Protein AF-A0A7S2YSE2-F1 (afdb_monomer_lite)

Structure (mmCIF, N/CA/C/O backbone):
data_AF-A0A7S2YSE2-F1
#
_entry.id   AF-A0A7S2YSE2-F1
#
loop_
_atom_site.group_PDB
_atom_site.id
_atom_site.type_symbol
_atom_site.label_atom_id
_atom_site.label_alt_id
_atom_site.label_comp_id
_atom_site.label_asym_id
_atom_site.label_entity_id
_atom_site.label_seq_id
_atom_site.pdbx_PDB_ins_code
_atom_site.Cartn_x
_atom_site.Cartn_y
_atom_site.Cartn_z
_atom_site.occupancy
_atom_site.B_iso_or_equiv
_atom_site.auth_seq_id
_atom_site.auth_comp_id
_atom_site.auth_asym_id
_atom_site.auth_atom_id
_atom_site.pdbx_PDB_model_num
ATOM 1 N N . MET A 1 1 ? -4.827 -15.822 -4.790 1.00 35.16 1 MET A N 1
ATOM 2 C CA . MET A 1 1 ? -4.249 -17.022 -4.150 1.00 35.16 1 MET A CA 1
ATOM 3 C C . MET A 1 1 ? -4.288 -16.827 -2.633 1.00 35.16 1 MET A C 1
ATOM 5 O O . MET A 1 1 ? -3.474 -16.098 -2.099 1.00 35.16 1 MET A O 1
ATOM 9 N N . SER A 1 2 ? -5.322 -17.384 -1.990 1.00 42.00 2 SER A N 1
ATOM 10 C CA . SER A 1 2 ? -5.431 -17.759 -0.565 1.00 42.00 2 SER A CA 1
ATOM 11 C C . SER A 1 2 ? -4.848 -16.841 0.537 1.00 42.00 2 SER A C 1
ATOM 13 O O . SER A 1 2 ? -4.017 -17.297 1.321 1.00 42.00 2 SER A O 1
ATOM 15 N N . LEU A 1 3 ? -5.311 -15.590 0.666 1.00 48.34 3 LEU A N 1
ATOM 16 C CA . LEU A 1 3 ? -5.102 -14.811 1.907 1.00 48.34 3 LEU A CA 1
ATOM 17 C C . LEU A 1 3 ? -6.061 -15.254 3.029 1.00 48.34 3 LEU A C 1
ATOM 19 O O . LEU A 1 3 ? -5.632 -15.402 4.165 1.00 48.34 3 LEU A O 1
ATOM 23 N N . GLY A 1 4 ? -7.307 -15.608 2.684 1.00 54.59 4 GLY A N 1
ATOM 24 C CA . GLY A 1 4 ? -8.326 -16.003 3.669 1.00 54.59 4 GLY A CA 1
ATOM 25 C C . GLY A 1 4 ? -7.938 -17.196 4.550 1.00 54.59 4 GLY A C 1
ATOM 26 O O . GLY A 1 4 ? -8.169 -17.149 5.748 1.00 54.59 4 GLY A O 1
ATOM 27 N N . ASN A 1 5 ? -7.264 -18.212 3.993 1.00 57.28 5 ASN A N 1
ATOM 28 C CA . ASN A 1 5 ? -6.861 -19.400 4.762 1.00 57.28 5 ASN A CA 1
ATOM 29 C C . ASN A 1 5 ? -5.745 -19.093 5.783 1.00 57.28 5 ASN A C 1
ATOM 31 O O . ASN A 1 5 ? -5.694 -19.690 6.847 1.00 57.28 5 ASN A O 1
ATOM 35 N N . LYS A 1 6 ? -4.856 -18.133 5.476 1.00 62.91 6 LYS A N 1
ATOM 36 C CA . LYS A 1 6 ? -3.770 -17.738 6.390 1.00 62.91 6 LYS A CA 1
ATOM 37 C C . LYS A 1 6 ? -4.287 -16.891 7.548 1.00 62.91 6 LYS A C 1
ATOM 39 O O . LYS A 1 6 ? -3.827 -17.062 8.671 1.00 62.91 6 LYS A O 1
ATOM 44 N N . ASP A 1 7 ? -5.230 -15.995 7.277 1.00 62.38 7 ASP A N 1
ATOM 45 C CA . ASP A 1 7 ? -5.825 -15.142 8.308 1.00 62.38 7 ASP A CA 1
ATOM 46 C C . ASP A 1 7 ? -6.623 -15.984 9.316 1.00 62.38 7 ASP A C 1
ATOM 48 O O . ASP A 1 7 ? -6.546 -15.761 10.523 1.00 62.38 7 ASP A O 1
ATOM 52 N N . GLU A 1 8 ? -7.331 -17.002 8.827 1.00 63.03 8 GLU A N 1
ATOM 53 C CA . GLU A 1 8 ? -8.108 -17.942 9.637 1.00 63.03 8 GLU A CA 1
ATOM 54 C C . GLU A 1 8 ? -7.209 -18.807 10.541 1.00 63.03 8 GLU A C 1
ATOM 56 O O . GLU A 1 8 ? -7.483 -18.929 11.740 1.00 63.03 8 GLU A O 1
ATOM 61 N N . ASP A 1 9 ? -6.078 -19.292 10.011 1.00 62.19 9 ASP A N 1
ATOM 62 C CA . ASP A 1 9 ? -5.046 -20.019 10.764 1.00 62.19 9 ASP A CA 1
ATOM 63 C C . ASP A 1 9 ? -4.374 -19.143 11.838 1.00 62.19 9 ASP A C 1
ATOM 65 O O . ASP A 1 9 ? -4.127 -19.597 12.960 1.00 62.19 9 ASP A O 1
ATOM 69 N N . ILE A 1 10 ? -4.100 -17.867 11.535 1.00 64.12 10 ILE A N 1
ATOM 70 C CA . ILE A 1 10 ? -3.525 -16.912 12.497 1.00 64.12 10 ILE A CA 1
ATOM 71 C C . ILE A 1 10 ? -4.519 -16.622 13.624 1.00 64.12 10 ILE A C 1
ATOM 73 O O . ILE A 1 10 ? -4.130 -16.634 14.791 1.00 64.12 10 ILE A O 1
ATOM 77 N N . ILE A 1 11 ? -5.798 -16.399 13.307 1.00 62.47 11 ILE A N 1
ATOM 78 C CA . ILE A 1 11 ? -6.844 -16.145 14.308 1.00 62.47 11 ILE A CA 1
ATOM 79 C C . ILE A 1 11 ? -7.016 -17.366 15.221 1.00 62.47 11 ILE A C 1
ATOM 81 O O . ILE A 1 11 ? -7.072 -17.216 16.444 1.00 62.47 11 ILE A O 1
ATOM 85 N N . HIS A 1 12 ? -7.031 -18.578 14.661 1.00 60.25 12 HIS A N 1
ATOM 86 C CA . HIS A 1 12 ? -7.095 -19.804 15.456 1.00 60.25 12 HIS A CA 1
ATOM 87 C C . HIS A 1 12 ? -5.857 -20.015 16.334 1.00 60.25 12 HIS A C 1
ATOM 89 O O . HIS A 1 12 ? -5.999 -20.429 17.483 1.00 60.25 12 HIS A O 1
ATOM 95 N N . THR A 1 13 ? -4.663 -19.698 15.833 1.00 63.75 13 THR A N 1
ATOM 96 C CA . THR A 1 13 ? -3.414 -19.889 16.586 1.00 63.75 13 THR A CA 1
ATOM 97 C C . THR A 1 13 ? -3.249 -18.846 17.694 1.00 63.75 13 THR A C 1
ATOM 99 O O . THR A 1 13 ? -2.888 -19.196 18.812 1.00 63.75 13 THR A O 1
ATOM 102 N N . MET A 1 14 ? -3.536 -17.573 17.408 1.00 64.19 14 MET A N 1
ATOM 103 C CA . MET A 1 14 ? -3.302 -16.455 18.332 1.00 64.19 14 MET A CA 1
ATOM 104 C C . MET A 1 14 ? -4.437 -16.265 19.347 1.00 64.19 14 MET A C 1
ATOM 106 O O . MET A 1 14 ? -4.176 -15.973 20.510 1.00 64.19 14 MET A O 1
ATOM 110 N N . ILE A 1 15 ? -5.698 -16.410 18.919 1.00 59.97 15 ILE A N 1
ATOM 111 C CA . ILE A 1 15 ? -6.883 -16.128 19.752 1.00 59.97 15 ILE A CA 1
ATOM 112 C C . ILE A 1 15 ? -7.538 -17.428 20.223 1.00 59.97 15 ILE A C 1
ATOM 114 O O . ILE A 1 15 ? -7.977 -17.516 21.368 1.00 59.97 15 ILE A O 1
ATOM 118 N N . GLY A 1 16 ? -7.546 -18.468 19.382 1.00 57.78 16 GLY A N 1
ATOM 119 C CA . GLY A 1 16 ? -8.147 -19.764 19.717 1.00 57.78 16 GLY A CA 1
ATOM 120 C C . GLY A 1 16 ? -7.492 -20.484 20.902 1.00 57.78 16 GLY A C 1
ATOM 121 O O . GLY A 1 16 ? -8.147 -21.315 21.524 1.00 57.78 16 GLY A O 1
ATOM 122 N N . GLN A 1 17 ? -6.247 -20.143 21.262 1.00 56.06 17 GLN A N 1
ATOM 123 C CA . GLN A 1 17 ? -5.593 -20.662 22.471 1.00 56.06 17 GLN A CA 1
ATOM 124 C C . GLN A 1 17 ? -6.103 -20.032 23.778 1.00 56.06 17 GLN A C 1
ATOM 126 O O . GLN A 1 17 ? -5.990 -20.672 24.820 1.00 56.06 17 GLN A O 1
ATOM 131 N N . TYR A 1 18 ? -6.659 -18.815 23.737 1.00 56.41 18 TYR A N 1
ATOM 132 C CA . TYR A 1 18 ? -7.075 -18.074 24.934 1.00 56.41 18 TYR A CA 1
ATOM 133 C C . TYR A 1 18 ? -8.600 -17.936 25.046 1.00 56.41 18 TYR A C 1
ATOM 135 O O . TYR A 1 18 ? -9.141 -18.218 26.109 1.00 56.41 18 TYR A O 1
ATOM 143 N N . GLN A 1 19 ? -9.305 -17.583 23.960 1.00 65.88 19 GLN A N 1
ATOM 144 C CA . GLN A 1 19 ? -10.758 -17.364 23.970 1.00 65.88 19 GLN A CA 1
ATOM 145 C C . GLN A 1 19 ? -11.414 -17.850 22.649 1.00 65.88 19 GLN A C 1
ATOM 147 O O . GLN A 1 19 ? -11.494 -17.107 21.664 1.00 65.88 19 GLN A O 1
ATOM 152 N N . PRO A 1 20 ? -11.892 -19.110 22.573 1.00 66.25 20 PRO A N 1
ATOM 153 C CA . PR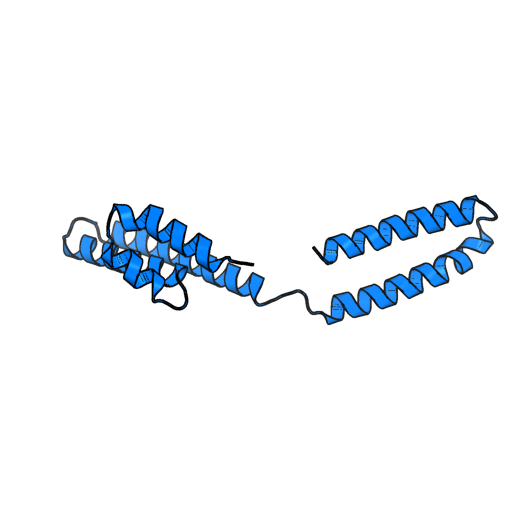O A 1 20 ? -12.366 -19.717 21.320 1.00 66.25 20 PRO A CA 1
ATOM 154 C C . PRO A 1 20 ? -13.671 -19.102 20.781 1.00 66.25 20 PRO A C 1
ATOM 156 O O . PRO A 1 20 ? -13.919 -19.098 19.575 1.00 66.25 20 PRO A O 1
ATOM 159 N N . GLU A 1 21 ? -14.499 -18.538 21.657 1.00 71.56 21 GLU A N 1
ATOM 160 C CA . GLU A 1 21 ? -15.748 -17.849 21.306 1.00 71.56 21 GLU A CA 1
ATOM 161 C C . GLU A 1 21 ? -15.525 -16.537 20.533 1.00 71.56 21 GLU A C 1
ATOM 163 O O . GLU A 1 21 ? -16.294 -16.198 19.626 1.00 71.56 21 GLU A O 1
ATOM 168 N N . ASP A 1 22 ? -14.420 -15.845 20.808 1.00 73.06 22 ASP A N 1
ATOM 169 C CA . ASP A 1 22 ? -14.063 -14.602 20.128 1.00 73.06 22 ASP A CA 1
ATOM 170 C C . ASP A 1 22 ? -13.454 -14.865 18.750 1.00 73.06 22 ASP A C 1
ATOM 172 O O . ASP A 1 22 ? -13.764 -14.147 17.796 1.00 73.06 22 ASP A O 1
ATOM 176 N N . ALA A 1 23 ? -12.683 -15.948 18.605 1.00 72.81 23 ALA A N 1
ATOM 177 C CA . ALA A 1 23 ? -12.149 -16.393 17.319 1.00 72.81 23 ALA A CA 1
ATOM 178 C C . ALA A 1 23 ? -13.275 -16.688 16.309 1.00 72.81 23 ALA A C 1
ATOM 180 O O . ALA A 1 23 ? -13.263 -16.172 15.188 1.00 72.81 23 ALA A O 1
ATOM 181 N N . HIS A 1 24 ? -14.305 -17.431 16.728 1.00 75.69 24 HIS A N 1
ATOM 182 C CA . HIS A 1 24 ? -15.471 -17.709 15.884 1.00 75.69 24 HIS A CA 1
ATOM 183 C C . HIS A 1 24 ? -16.296 -16.458 15.569 1.00 75.69 24 HIS A C 1
ATOM 185 O O . HIS A 1 24 ? -16.856 -16.345 14.476 1.00 75.69 24 HIS A O 1
ATOM 191 N N . TYR A 1 25 ? -16.387 -15.508 16.504 1.00 79.06 25 TYR A N 1
ATOM 192 C CA . TYR A 1 25 ? -17.052 -14.233 16.251 1.00 79.06 25 TYR A CA 1
ATOM 193 C C . TYR A 1 25 ? -16.325 -13.426 15.170 1.00 79.06 25 TYR A C 1
ATOM 195 O O . TYR A 1 25 ? -16.977 -12.931 14.255 1.00 79.06 25 TYR A O 1
ATOM 2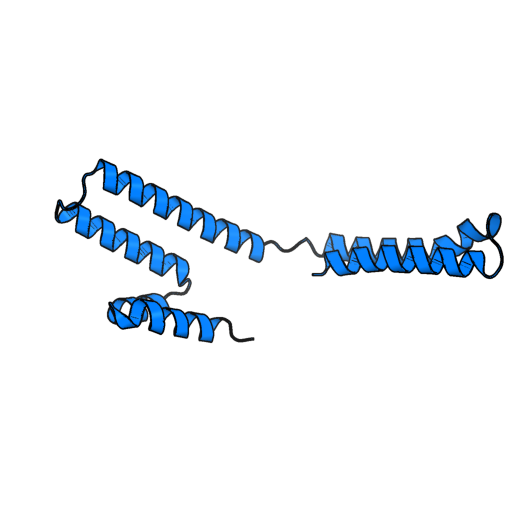03 N N . ILE A 1 26 ? -14.995 -13.323 15.246 1.00 81.31 26 ILE A N 1
ATOM 204 C CA . ILE A 1 26 ? -14.175 -12.545 14.305 1.00 81.31 26 ILE A CA 1
ATOM 205 C C . ILE A 1 26 ? -14.235 -13.145 12.894 1.00 81.31 26 ILE A C 1
ATOM 207 O O . ILE A 1 26 ? -14.407 -12.402 11.929 1.00 81.31 26 ILE A O 1
ATOM 211 N N . GLN A 1 27 ? -14.177 -14.474 12.769 1.00 79.69 27 GLN A N 1
ATOM 212 C CA . GLN A 1 27 ? -14.254 -15.173 11.476 1.00 79.69 27 GLN A CA 1
ATOM 213 C C . GLN A 1 27 ? -15.585 -14.963 10.745 1.00 79.69 27 GLN A C 1
ATOM 215 O O . GLN A 1 27 ? -15.632 -14.954 9.519 1.00 79.69 27 GLN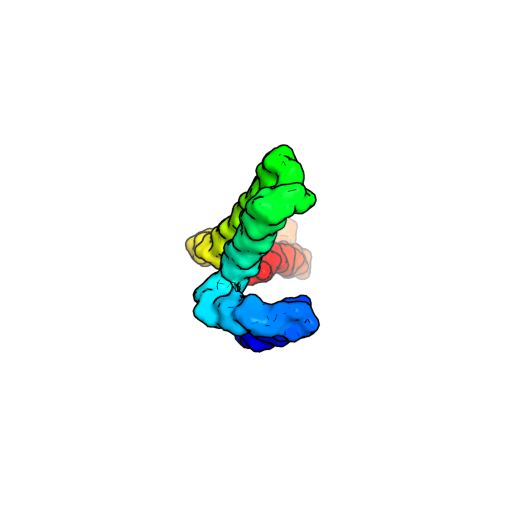 A O 1
ATOM 220 N N . ARG A 1 28 ? -16.684 -14.762 11.483 1.00 83.25 28 ARG A N 1
ATOM 221 C CA . ARG A 1 28 ? -18.006 -14.510 10.886 1.00 83.25 28 ARG A CA 1
ATOM 222 C C . ARG A 1 28 ? -18.162 -13.093 10.334 1.00 83.25 28 ARG A C 1
ATOM 224 O O . ARG A 1 28 ? -19.134 -12.826 9.629 1.00 83.25 28 ARG A O 1
ATOM 231 N N . GLN A 1 29 ? -17.259 -12.173 10.668 1.00 84.38 29 GLN A N 1
ATOM 232 C CA . GLN A 1 29 ? -17.368 -10.778 10.256 1.00 84.38 29 GLN A CA 1
ATOM 233 C C . GLN A 1 29 ? -16.756 -10.548 8.876 1.00 84.38 29 GLN A C 1
ATOM 235 O O . GLN A 1 29 ? -15.707 -11.079 8.531 1.00 84.38 29 GLN A O 1
ATOM 240 N N . ARG A 1 30 ? -17.381 -9.656 8.098 1.00 82.31 30 ARG A N 1
ATOM 241 C CA . ARG A 1 30 ? -16.903 -9.284 6.754 1.00 82.31 30 ARG A CA 1
ATOM 242 C C . ARG A 1 30 ? -15.507 -8.647 6.768 1.00 82.31 30 ARG A C 1
ATOM 244 O O . ARG A 1 30 ? -14.794 -8.726 5.773 1.00 82.31 30 ARG A O 1
ATOM 251 N N . LYS A 1 31 ? -15.148 -7.973 7.865 1.00 84.75 31 LYS A N 1
ATOM 252 C CA . LYS A 1 31 ? -13.861 -7.294 8.057 1.00 84.75 31 LYS A CA 1
ATOM 253 C C . LYS A 1 31 ? -13.228 -7.741 9.383 1.00 84.75 31 LYS A C 1
ATOM 255 O O . LYS A 1 31 ? -13.526 -7.137 10.416 1.00 84.75 31 LYS A O 1
ATOM 260 N N . PRO A 1 32 ? -12.354 -8.762 9.366 1.00 84.56 32 PRO A N 1
ATOM 261 C CA . PRO A 1 32 ? -11.731 -9.295 10.578 1.00 84.56 32 PRO A CA 1
ATOM 262 C C . PRO A 1 32 ? -10.967 -8.250 11.417 1.00 84.56 32 PRO A C 1
ATOM 264 O O . PRO A 1 32 ? -11.180 -8.219 12.628 1.00 84.56 32 PRO A O 1
ATOM 267 N N . PRO A 1 33 ? -10.168 -7.326 10.834 1.00 87.06 33 PRO A N 1
ATOM 268 C CA . PRO A 1 33 ? -9.420 -6.336 11.621 1.00 87.06 33 PRO A CA 1
ATOM 269 C C . PRO A 1 33 ? -10.317 -5.395 12.437 1.00 87.06 33 PRO A C 1
ATOM 271 O O . PRO A 1 33 ? -10.030 -5.094 13.593 1.00 87.06 33 PRO A O 1
ATOM 274 N N . VAL A 1 34 ? -11.448 -4.979 11.861 1.00 88.31 34 VAL A N 1
ATOM 275 C CA . VAL A 1 34 ? -12.428 -4.115 12.540 1.00 88.31 34 VAL A CA 1
ATOM 276 C C . VAL A 1 34 ? -13.122 -4.874 13.675 1.00 88.31 34 VAL A C 1
ATOM 278 O O . VAL A 1 34 ? -13.344 -4.321 14.751 1.00 88.31 34 VAL A O 1
ATOM 281 N N . ALA A 1 35 ? -13.425 -6.158 13.466 1.00 88.19 35 ALA A N 1
ATOM 282 C CA . ALA A 1 35 ? -14.027 -7.009 14.488 1.00 88.19 35 ALA A CA 1
ATOM 283 C C . ALA A 1 35 ? -13.107 -7.202 15.705 1.00 88.19 35 ALA A C 1
ATOM 285 O O . ALA A 1 35 ? -13.588 -7.182 16.838 1.00 88.19 35 ALA A O 1
ATOM 286 N N . VAL A 1 36 ? -11.794 -7.328 15.480 1.00 88.50 36 VAL A N 1
ATOM 287 C CA . VAL A 1 36 ? -10.788 -7.404 16.551 1.00 88.50 36 VAL A CA 1
ATOM 288 C C . VAL A 1 36 ? -10.765 -6.114 17.373 1.00 88.50 36 VAL A C 1
ATOM 290 O O . VAL A 1 36 ? -10.875 -6.179 18.595 1.00 88.50 36 VAL A O 1
ATOM 293 N N . LEU A 1 37 ? -10.697 -4.939 16.730 1.00 90.25 37 LEU A N 1
ATOM 294 C CA . LEU A 1 37 ? -10.720 -3.658 17.452 1.00 90.25 37 LEU A CA 1
ATOM 295 C C . LEU A 1 37 ? -12.014 -3.466 18.246 1.00 90.25 37 LEU A C 1
ATOM 297 O O . LEU A 1 37 ? -11.984 -2.965 19.366 1.00 90.25 37 LEU A O 1
ATOM 301 N N . MET A 1 38 ? -13.151 -3.897 17.697 1.00 89.12 38 MET A N 1
ATOM 302 C CA . MET A 1 38 ? -14.431 -3.849 18.399 1.00 89.12 38 MET A CA 1
ATOM 303 C C . MET A 1 38 ? -14.424 -4.720 19.663 1.00 89.12 38 MET A C 1
ATOM 305 O O . MET A 1 38 ? -14.902 -4.270 20.703 1.00 89.12 38 MET A O 1
ATOM 309 N N . ARG A 1 39 ? -13.857 -5.934 19.608 1.00 87.62 39 ARG A N 1
ATOM 310 C CA . ARG A 1 39 ? -13.701 -6.787 20.800 1.00 87.62 39 ARG A CA 1
ATOM 311 C C . ARG A 1 39 ? -12.745 -6.179 21.818 1.00 87.62 39 ARG A C 1
ATOM 313 O O . ARG A 1 39 ? -13.028 -6.213 23.010 1.00 87.62 39 ARG A O 1
ATOM 320 N N . LEU A 1 40 ? -11.666 -5.560 21.352 1.00 88.75 40 LEU A N 1
ATOM 321 C CA . LEU A 1 40 ? -10.711 -4.890 22.225 1.00 88.75 40 LEU A CA 1
ATOM 322 C C . LEU A 1 40 ? -11.354 -3.694 22.950 1.00 88.75 40 LEU A C 1
ATOM 324 O O . LEU A 1 40 ? -11.177 -3.556 24.155 1.00 88.75 40 LEU A O 1
ATOM 328 N N . ARG A 1 41 ? -12.196 -2.903 22.266 1.00 90.38 41 ARG A N 1
ATOM 329 C CA . ARG A 1 41 ? -13.017 -1.854 22.907 1.00 90.38 41 ARG A CA 1
ATOM 330 C C . ARG A 1 41 ? -13.963 -2.428 23.961 1.00 90.38 41 ARG A C 1
ATOM 332 O O . ARG A 1 41 ? -14.038 -1.888 25.055 1.00 90.38 41 ARG A O 1
ATOM 339 N N . GLN A 1 42 ? -14.650 -3.532 23.658 1.00 88.94 42 GLN A N 1
ATOM 340 C CA . GLN A 1 42 ? -15.550 -4.186 24.617 1.00 88.94 42 GLN A CA 1
ATOM 341 C C . GLN A 1 42 ? -14.813 -4.656 25.877 1.00 88.94 42 GLN A C 1
ATOM 343 O O . GLN A 1 42 ? -15.311 -4.437 26.979 1.00 88.94 42 GLN A O 1
ATOM 348 N N . ALA A 1 43 ? -13.623 -5.242 25.723 1.00 88.00 43 ALA A N 1
ATOM 349 C CA . ALA A 1 43 ? -12.791 -5.652 26.850 1.00 88.00 43 ALA A CA 1
ATOM 350 C C . ALA A 1 43 ? -12.353 -4.450 27.706 1.00 88.00 43 ALA A C 1
ATOM 352 O O . ALA A 1 43 ? -12.406 -4.519 28.932 1.00 88.00 43 ALA A O 1
ATOM 353 N N . LEU A 1 44 ? -11.989 -3.321 27.084 1.00 88.44 44 LEU A N 1
ATOM 354 C CA . LEU A 1 44 ? -11.662 -2.098 27.825 1.00 88.44 44 LEU A CA 1
ATOM 355 C C . LEU A 1 44 ? -12.858 -1.529 28.589 1.00 88.44 44 LEU A C 1
ATOM 357 O O . LEU A 1 44 ? -12.704 -1.145 29.744 1.00 88.44 44 LEU A O 1
ATOM 361 N N . THR A 1 45 ? -14.047 -1.506 27.984 1.00 87.81 45 THR A N 1
ATOM 362 C CA . THR A 1 45 ? -15.262 -1.037 28.667 1.00 87.81 45 THR A CA 1
ATOM 363 C C . THR A 1 45 ? -15.612 -1.918 29.867 1.00 87.81 45 THR A C 1
ATOM 365 O O . THR A 1 45 ? -16.045 -1.400 30.892 1.00 87.81 45 THR A O 1
ATOM 368 N N . GLN A 1 46 ? -15.404 -3.236 29.776 1.00 88.25 46 GLN A N 1
ATOM 369 C CA . GLN A 1 46 ? -15.588 -4.141 30.917 1.00 88.25 46 GLN A CA 1
ATOM 370 C C . GLN A 1 46 ? -14.589 -3.837 32.041 1.00 88.25 46 GLN A C 1
ATOM 372 O O . GLN A 1 46 ? -14.989 -3.690 33.190 1.00 88.25 46 GLN A O 1
ATOM 377 N N . LEU A 1 47 ? -13.310 -3.642 31.708 1.00 87.06 47 LEU A N 1
ATOM 378 C CA . LEU A 1 47 ? -12.277 -3.299 32.691 1.00 87.06 47 LEU A CA 1
ATOM 379 C C . LEU A 1 47 ? -12.510 -1.935 33.368 1.00 87.06 47 LEU A C 1
ATOM 381 O O . LEU A 1 47 ? -12.190 -1.765 34.546 1.00 87.06 47 LEU A O 1
ATOM 385 N N . GLU A 1 48 ? -13.076 -0.967 32.642 1.00 87.69 48 GLU A N 1
ATOM 386 C CA . GLU A 1 48 ? -13.504 0.322 33.197 1.00 87.69 48 GLU A CA 1
ATOM 387 C C . GLU A 1 48 ? -14.676 0.144 34.177 1.00 87.69 48 GLU A C 1
ATOM 389 O O . GLU A 1 48 ? -14.652 0.691 35.280 1.00 87.69 48 GLU A O 1
ATOM 394 N N . GLN A 1 49 ? -15.676 -0.669 33.817 1.00 86.88 49 GLN A N 1
ATOM 395 C CA . GLN A 1 49 ? -16.819 -0.979 34.688 1.00 86.88 49 GLN A CA 1
ATOM 396 C C . GLN A 1 49 ? -16.395 -1.710 35.965 1.00 86.88 49 GLN A C 1
ATOM 398 O O . GLN A 1 49 ? -16.913 -1.409 37.042 1.00 86.88 49 GLN A O 1
ATOM 403 N N . ASP A 1 50 ? -15.398 -2.585 35.872 1.00 89.69 50 ASP A N 1
ATOM 404 C CA . ASP A 1 50 ? -14.824 -3.309 37.008 1.00 89.69 50 ASP A CA 1
ATOM 405 C C . ASP A 1 50 ? -13.897 -2.435 37.881 1.00 89.69 50 ASP A C 1
ATOM 407 O O . ASP A 1 50 ? -13.332 -2.918 38.862 1.00 89.69 50 ASP A O 1
ATOM 411 N N . HIS A 1 51 ? -13.755 -1.137 37.562 1.00 83.75 51 HIS A N 1
ATOM 412 C CA . HIS A 1 51 ? -12.899 -0.165 38.262 1.00 83.75 51 HIS A CA 1
ATOM 413 C C . HIS A 1 51 ? -11.416 -0.585 38.310 1.00 83.75 51 HIS A C 1
ATOM 415 O O . HIS A 1 51 ? -10.659 -0.141 39.177 1.00 83.75 51 HIS A O 1
ATOM 421 N N . LEU A 1 52 ? -10.992 -1.436 37.370 1.00 84.44 52 LEU A N 1
ATOM 422 C CA . LEU A 1 52 ? -9.612 -1.910 37.235 1.00 84.44 52 LEU A CA 1
ATOM 423 C C . LEU A 1 52 ? -8.742 -0.942 36.424 1.00 84.44 52 LEU A C 1
ATOM 425 O O . LEU A 1 52 ? -7.517 -1.035 36.478 1.00 84.44 52 LEU A O 1
ATOM 429 N N . LEU A 1 53 ? -9.369 -0.013 35.697 1.00 82.62 53 LEU A N 1
ATOM 430 C CA . LEU A 1 53 ? -8.715 1.094 35.007 1.00 82.62 53 LEU A CA 1
ATOM 431 C C . LEU A 1 53 ? -9.227 2.442 35.511 1.00 82.62 53 LEU A C 1
ATOM 433 O O . LEU A 1 53 ? -10.423 2.635 35.731 1.00 82.62 53 LEU A O 1
ATOM 437 N N . SER A 1 54 ? -8.316 3.407 35.619 1.00 87.19 54 SER A N 1
ATOM 438 C CA . SER A 1 54 ? -8.681 4.809 35.799 1.00 87.19 54 SER A CA 1
ATOM 439 C C . SER A 1 54 ? -9.304 5.370 34.518 1.00 87.19 54 SER A C 1
ATOM 441 O O . SER A 1 54 ? -8.906 5.011 33.409 1.00 87.19 54 SER A O 1
ATOM 443 N N . THR A 1 55 ? -10.224 6.328 34.643 1.00 85.50 55 THR A N 1
ATOM 444 C CA . THR A 1 55 ? -10.856 7.005 33.494 1.00 85.50 55 THR A CA 1
ATOM 445 C C . THR A 1 55 ? -9.834 7.658 32.560 1.00 85.50 55 THR A C 1
ATOM 447 O O . THR A 1 55 ? -10.016 7.674 31.344 1.00 85.50 55 THR A O 1
ATOM 450 N N . ALA A 1 56 ? -8.720 8.153 33.108 1.00 87.12 56 ALA A N 1
ATOM 451 C CA . ALA A 1 56 ? -7.624 8.705 32.316 1.00 87.12 56 ALA A CA 1
ATOM 452 C C . ALA A 1 56 ? -6.897 7.631 31.484 1.00 87.12 56 ALA A C 1
ATOM 454 O O . ALA A 1 56 ? -6.502 7.890 30.348 1.00 87.12 56 ALA A O 1
ATOM 455 N N . GLU A 1 57 ? -6.738 6.425 32.031 1.00 88.38 57 GLU A N 1
ATOM 456 C CA . GLU A 1 57 ? -6.085 5.301 31.353 1.00 88.38 57 GLU A CA 1
ATOM 457 C C . GLU A 1 57 ? -7.002 4.705 30.281 1.00 88.38 57 GLU A C 1
ATOM 459 O O . GLU A 1 57 ? -6.550 4.460 29.163 1.00 88.38 57 GLU A O 1
ATOM 464 N N . ALA A 1 58 ? -8.298 4.560 30.580 1.00 87.94 58 ALA A N 1
ATOM 465 C CA . ALA A 1 58 ? -9.304 4.117 29.617 1.00 87.94 58 ALA A CA 1
ATOM 466 C C . ALA A 1 58 ? -9.370 5.059 28.401 1.00 87.94 58 ALA A C 1
ATOM 468 O O . ALA A 1 58 ? -9.333 4.601 27.258 1.00 87.94 58 ALA A O 1
ATOM 469 N N . LEU A 1 59 ? -9.355 6.379 28.633 1.00 89.75 59 LEU A N 1
ATOM 470 C CA . LEU A 1 59 ? -9.323 7.380 27.564 1.00 89.75 59 LEU A CA 1
ATOM 471 C C . LEU A 1 59 ? -8.035 7.298 26.726 1.00 89.75 59 LEU A C 1
ATOM 473 O O . LEU A 1 59 ? -8.080 7.405 25.498 1.00 89.75 59 LEU A O 1
ATOM 477 N N . ALA A 1 60 ? -6.882 7.096 27.370 1.00 91.38 60 ALA A N 1
ATOM 478 C CA . ALA A 1 60 ? -5.611 6.939 26.667 1.00 91.38 60 ALA A CA 1
ATOM 479 C C . ALA A 1 60 ? -5.603 5.681 25.782 1.00 91.38 60 ALA A C 1
ATOM 481 O O . ALA A 1 60 ? -5.122 5.726 24.647 1.00 91.38 60 ALA A O 1
ATOM 482 N N . MET A 1 61 ? -6.167 4.573 26.268 1.00 91.25 61 MET A N 1
ATOM 483 C CA . MET A 1 61 ? -6.282 3.339 25.496 1.00 91.25 61 MET A CA 1
ATOM 484 C C . MET A 1 61 ? -7.284 3.460 24.341 1.00 91.25 61 MET A C 1
ATOM 486 O O . MET A 1 61 ? -6.965 3.035 23.232 1.00 91.25 61 MET A O 1
ATOM 490 N N . ASP A 1 62 ? -8.444 4.095 24.536 1.00 91.44 62 ASP A N 1
ATOM 491 C CA . ASP A 1 62 ? -9.412 4.319 23.450 1.00 91.44 62 ASP A CA 1
ATOM 492 C C . ASP A 1 62 ? -8.828 5.192 22.324 1.00 91.44 62 ASP A C 1
ATOM 494 O O . ASP A 1 62 ? -9.036 4.936 21.130 1.00 91.44 62 ASP A O 1
ATOM 498 N N . HIS A 1 63 ? -7.988 6.166 22.683 1.00 93.56 63 HIS A N 1
ATOM 499 C CA . HIS A 1 63 ? -7.240 6.944 21.703 1.00 93.56 63 HIS A CA 1
ATOM 500 C C . HIS A 1 63 ? -6.284 6.059 20.882 1.00 93.56 63 HIS A C 1
ATOM 502 O O . HIS A 1 63 ? -6.253 6.174 19.656 1.00 93.56 63 HIS A O 1
ATOM 508 N N . LEU A 1 64 ? -5.551 5.127 21.507 1.00 93.19 64 LEU A N 1
ATOM 509 C CA . LEU A 1 64 ? -4.677 4.181 20.790 1.00 93.19 64 LEU A CA 1
ATOM 510 C C . LEU A 1 64 ? -5.459 3.269 19.834 1.00 93.19 64 LEU A C 1
ATOM 512 O O . LEU A 1 64 ? -5.023 3.048 18.703 1.00 93.19 64 LEU A O 1
ATOM 516 N N . ILE A 1 65 ? -6.633 2.787 20.243 1.00 93.38 65 ILE A N 1
ATOM 517 C CA . ILE A 1 65 ? -7.510 1.995 19.368 1.00 93.38 65 ILE A CA 1
ATOM 518 C C . ILE A 1 65 ? -7.975 2.826 18.176 1.00 93.38 65 ILE A C 1
ATOM 520 O O . ILE A 1 65 ? -8.005 2.338 17.047 1.00 93.38 65 ILE A O 1
ATOM 524 N N . SER A 1 66 ? -8.316 4.091 18.405 1.00 93.50 66 SER A N 1
ATOM 525 C CA . SER A 1 66 ? -8.716 5.006 17.337 1.00 93.50 66 SER A CA 1
ATOM 526 C C . SER A 1 66 ? -7.587 5.232 16.322 1.00 93.50 66 SER A C 1
ATOM 528 O O . SER A 1 66 ? -7.846 5.293 15.119 1.00 93.50 66 SER A O 1
ATOM 530 N N . HIS A 1 67 ? -6.323 5.256 16.763 1.00 94.12 67 HIS A N 1
ATOM 531 C CA . HIS A 1 67 ? -5.162 5.257 15.858 1.00 94.12 67 HIS A CA 1
ATOM 532 C C . HIS A 1 67 ? -5.051 3.970 15.034 1.00 94.12 67 HIS A C 1
ATOM 534 O O . HIS A 1 67 ? -4.748 4.033 13.841 1.00 94.12 67 HIS A O 1
ATOM 540 N N . MET A 1 68 ? -5.339 2.807 15.624 1.00 93.50 68 MET A N 1
ATOM 541 C CA . MET A 1 68 ? -5.380 1.542 14.879 1.00 93.50 68 MET A CA 1
ATOM 542 C C . MET A 1 68 ? -6.492 1.530 13.822 1.00 93.50 68 MET A C 1
ATOM 544 O O . MET A 1 68 ? -6.276 1.061 12.706 1.00 93.50 68 MET A O 1
ATOM 548 N N . ASP A 1 69 ? -7.659 2.093 14.136 1.00 93.69 69 ASP A N 1
ATOM 549 C CA . ASP A 1 69 ? -8.787 2.206 13.204 1.00 93.69 69 ASP A CA 1
ATOM 550 C C . ASP A 1 69 ? -8.429 3.098 11.998 1.00 93.69 69 ASP A C 1
ATOM 552 O O . ASP A 1 69 ? -8.667 2.746 10.840 1.00 93.69 69 ASP A O 1
ATOM 556 N N . LEU A 1 70 ? -7.732 4.215 12.246 1.00 94.50 70 LEU A N 1
ATOM 557 C CA . LEU A 1 70 ? -7.168 5.063 11.190 1.00 94.50 70 LEU A CA 1
ATOM 558 C C . LEU A 1 70 ? -6.147 4.311 10.322 1.00 94.50 70 LEU A C 1
ATOM 560 O O . LEU A 1 70 ? -6.157 4.452 9.096 1.00 94.50 70 LEU A O 1
ATOM 564 N N . ALA A 1 71 ? -5.284 3.485 10.917 1.00 92.44 71 ALA A N 1
ATOM 565 C CA . ALA A 1 71 ? -4.322 2.676 10.168 1.00 92.44 71 ALA A CA 1
ATOM 566 C C . ALA A 1 71 ? -5.016 1.656 9.242 1.00 92.44 71 ALA A C 1
ATOM 568 O O . ALA A 1 71 ? -4.621 1.494 8.083 1.00 92.44 71 ALA A O 1
ATOM 569 N N . ILE A 1 72 ? -6.094 1.019 9.712 1.00 92.31 72 ILE A N 1
ATOM 570 C CA . ILE A 1 72 ? -6.913 0.111 8.894 1.00 92.31 72 ILE A CA 1
ATOM 571 C C . ILE A 1 72 ? -7.547 0.878 7.730 1.00 92.31 72 ILE A C 1
ATOM 573 O O . ILE A 1 72 ? -7.378 0.484 6.576 1.00 92.31 72 ILE A O 1
ATOM 577 N N . MET A 1 73 ? -8.212 2.005 7.999 1.00 90.31 73 MET A N 1
ATOM 578 C CA . MET A 1 73 ? -8.863 2.809 6.958 1.00 90.31 73 MET A CA 1
ATOM 579 C C . MET A 1 73 ? -7.876 3.336 5.911 1.00 90.31 73 MET A C 1
ATOM 581 O O . MET A 1 73 ? -8.176 3.342 4.716 1.00 90.31 73 MET A O 1
ATOM 585 N N . THR A 1 74 ? -6.691 3.784 6.331 1.00 91.06 74 THR A N 1
ATOM 586 C CA . THR A 1 74 ? -5.671 4.284 5.398 1.00 91.06 74 THR A CA 1
ATOM 587 C C . THR A 1 74 ? -5.132 3.172 4.509 1.00 91.06 74 THR A C 1
ATOM 589 O O . THR A 1 74 ? -4.987 3.387 3.307 1.00 91.06 74 THR A O 1
ATOM 592 N N . THR A 1 75 ? -4.922 1.977 5.058 1.00 89.94 75 THR A N 1
ATOM 593 C CA . THR A 1 75 ? -4.461 0.812 4.296 1.00 89.94 75 THR A CA 1
ATOM 594 C C . THR A 1 75 ? -5.538 0.324 3.325 1.00 89.94 75 THR A C 1
ATOM 596 O O . THR A 1 75 ? -5.241 0.089 2.156 1.00 89.94 75 THR A O 1
ATOM 599 N N . GLU A 1 76 ? -6.806 0.266 3.749 1.00 89.62 76 GLU A N 1
ATOM 600 C CA . GLU A 1 76 ? -7.934 -0.021 2.850 1.00 89.62 76 GLU A CA 1
ATOM 601 C C . GLU A 1 76 ? -8.008 0.990 1.702 1.00 89.62 76 GLU A C 1
ATOM 603 O O . GLU A 1 76 ? -8.224 0.606 0.554 1.00 89.62 76 GLU A O 1
ATOM 608 N N . ARG A 1 77 ? -7.780 2.279 1.985 1.00 89.06 77 ARG A N 1
ATOM 609 C CA . ARG A 1 77 ? -7.775 3.329 0.962 1.00 89.06 77 ARG A CA 1
ATOM 610 C C . ARG A 1 77 ? -6.612 3.185 -0.017 1.00 89.06 77 ARG A C 1
ATOM 612 O O . ARG A 1 77 ? -6.819 3.402 -1.206 1.00 89.06 77 ARG A O 1
ATOM 619 N N . ILE A 1 78 ? -5.419 2.824 0.458 1.00 87.94 78 ILE A N 1
ATOM 620 C CA . ILE A 1 78 ? -4.252 2.564 -0.401 1.00 87.94 78 ILE A CA 1
ATOM 621 C C . ILE A 1 78 ? -4.557 1.409 -1.359 1.00 87.94 78 ILE A C 1
ATOM 623 O O . ILE A 1 78 ? -4.326 1.532 -2.557 1.00 87.94 78 ILE A O 1
ATOM 627 N N . VAL A 1 79 ? -5.150 0.326 -0.853 1.00 85.38 79 VAL A N 1
ATOM 628 C CA . VAL A 1 79 ? -5.538 -0.827 -1.679 1.00 85.38 79 VAL A CA 1
ATOM 629 C C . VAL A 1 79 ? -6.672 -0.475 -2.649 1.00 85.38 79 VAL A C 1
ATOM 631 O O . VAL A 1 79 ? -6.667 -0.918 -3.795 1.00 85.38 79 VAL A O 1
ATOM 634 N N . ALA A 1 80 ? -7.648 0.326 -2.216 1.00 84.19 80 ALA A N 1
ATOM 635 C CA . ALA A 1 80 ? -8.807 0.695 -3.027 1.00 84.19 80 ALA A CA 1
ATOM 636 C C . ALA A 1 80 ? -8.515 1.771 -4.085 1.00 84.19 80 ALA A C 1
ATOM 638 O O . ALA A 1 80 ? -9.297 1.917 -5.024 1.00 84.19 80 ALA A O 1
ATOM 639 N N . SER A 1 81 ? -7.425 2.528 -3.939 1.00 81.00 81 SER A N 1
ATOM 640 C CA . SER A 1 81 ? -7.038 3.615 -4.842 1.00 81.00 81 SER A CA 1
ATOM 641 C C . SER A 1 81 ? -5.755 3.269 -5.607 1.00 81.00 81 SER A C 1
ATOM 643 O O . SER A 1 81 ? -4.720 3.898 -5.365 1.00 81.00 81 SER A O 1
ATOM 645 N N . PRO A 1 82 ? -5.793 2.308 -6.551 1.00 76.12 82 PRO A N 1
ATOM 646 C CA . PRO A 1 82 ? -4.661 2.075 -7.435 1.00 76.12 82 PRO A CA 1
ATOM 647 C C . PRO A 1 82 ? -4.374 3.324 -8.281 1.00 76.12 82 PRO A C 1
ATOM 649 O O . PRO A 1 82 ? -5.259 4.154 -8.521 1.00 76.12 82 PRO A O 1
ATOM 652 N N . ILE A 1 83 ? -3.131 3.446 -8.755 1.00 76.81 83 ILE A N 1
ATOM 653 C CA . ILE A 1 83 ? -2.721 4.509 -9.683 1.00 76.81 83 ILE A CA 1
ATOM 654 C C . ILE A 1 83 ? -3.696 4.515 -10.870 1.00 76.81 83 ILE A C 1
ATOM 656 O O . ILE A 1 83 ? -3.958 3.448 -11.436 1.00 76.81 83 ILE A O 1
ATOM 660 N N . PRO A 1 84 ? -4.252 5.679 -11.267 1.00 77.81 84 PRO A N 1
ATOM 661 C CA . PRO A 1 84 ? -5.217 5.713 -12.351 1.00 77.81 84 PRO A CA 1
ATOM 662 C C . PRO A 1 84 ? -4.617 5.086 -13.621 1.00 77.81 84 PRO A C 1
ATOM 664 O O . PRO A 1 84 ? -3.567 5.544 -14.082 1.00 77.81 84 PRO A O 1
ATOM 667 N N . PRO A 1 85 ? -5.284 4.094 -14.238 1.00 69.69 85 PRO A N 1
ATOM 668 C CA . PRO A 1 85 ? -4.748 3.337 -15.379 1.00 69.69 85 PRO A CA 1
ATOM 669 C C . PRO A 1 85 ? -4.522 4.201 -16.630 1.00 69.69 85 PRO A C 1
ATOM 671 O O . PRO A 1 85 ? -3.867 3.796 -17.591 1.00 69.69 85 PRO A O 1
ATOM 674 N N . LEU A 1 86 ? -5.061 5.422 -16.630 1.00 73.25 86 LEU A N 1
ATOM 675 C CA . LEU A 1 86 ? -4.801 6.416 -17.661 1.00 73.25 86 LEU A CA 1
ATOM 676 C C . LEU A 1 86 ? -3.341 6.890 -17.643 1.00 73.25 86 LEU A C 1
ATOM 678 O O . LEU A 1 86 ? -2.765 7.070 -18.713 1.00 73.25 86 LEU A O 1
ATOM 682 N N . PHE A 1 87 ? -2.716 7.045 -16.469 1.00 76.62 87 PHE A N 1
ATOM 683 C CA . PHE A 1 87 ? -1.321 7.491 -16.385 1.00 76.62 87 PHE A CA 1
ATOM 684 C C . PHE A 1 87 ? -0.356 6.456 -16.959 1.00 76.62 87 PHE A C 1
ATOM 686 O O . PHE A 1 87 ? 0.520 6.823 -17.740 1.00 76.62 87 PHE A O 1
ATOM 693 N N . THR A 1 88 ? -0.565 5.172 -16.658 1.00 81.19 88 THR A N 1
ATOM 694 C CA . THR A 1 88 ? 0.246 4.085 -17.223 1.00 81.19 88 THR A CA 1
ATOM 695 C C . THR A 1 88 ? 0.044 4.001 -18.735 1.00 81.19 88 THR A C 1
ATOM 697 O O . THR A 1 88 ? 1.002 4.100 -19.492 1.00 81.19 88 THR A O 1
ATOM 700 N N . THR A 1 89 ? -1.205 3.994 -19.213 1.00 82.88 89 THR A N 1
ATOM 701 C CA . THR A 1 89 ? -1.508 3.906 -20.654 1.00 82.88 89 THR A CA 1
ATOM 702 C C . THR A 1 89 ? -0.910 5.060 -21.470 1.00 82.88 89 THR A C 1
ATOM 704 O O . THR A 1 89 ? -0.360 4.842 -22.554 1.00 82.88 89 THR A O 1
ATOM 707 N N . HIS A 1 90 ? -1.028 6.303 -20.991 1.00 85.81 90 HIS A N 1
ATOM 708 C CA . HIS A 1 90 ? -0.450 7.459 -21.680 1.00 85.81 90 HIS A CA 1
ATOM 709 C C . HIS A 1 90 ? 1.083 7.472 -21.590 1.00 85.81 90 HIS A C 1
ATOM 711 O O . HIS A 1 90 ? 1.732 7.802 -22.586 1.00 85.81 90 HIS A O 1
ATOM 717 N N . GLY A 1 91 ? 1.648 7.049 -20.455 1.00 85.56 91 GLY A N 1
ATOM 718 C CA . GLY A 1 91 ? 3.087 6.880 -20.258 1.00 85.56 91 GLY A CA 1
ATOM 719 C C . GLY A 1 91 ? 3.701 5.887 -21.245 1.00 85.56 91 GLY A C 1
ATOM 720 O O . GLY A 1 91 ? 4.619 6.260 -21.973 1.00 85.56 91 GLY A O 1
ATOM 721 N N . CYS A 1 92 ? 3.140 4.679 -21.371 1.00 86.88 92 CYS A N 1
ATOM 722 C CA . CYS A 1 92 ? 3.632 3.660 -22.307 1.00 86.88 92 CYS A CA 1
ATOM 723 C C . CYS A 1 92 ? 3.610 4.164 -23.758 1.00 86.88 92 CYS A C 1
ATOM 725 O O . CYS A 1 92 ? 4.576 4.008 -24.504 1.00 86.88 92 CYS A O 1
ATOM 727 N N . ARG A 1 93 ? 2.513 4.815 -24.177 1.00 90.19 93 ARG A N 1
ATOM 728 C CA . ARG A 1 93 ? 2.380 5.353 -25.545 1.00 90.19 93 ARG A CA 1
ATOM 729 C C . ARG A 1 93 ? 3.423 6.429 -25.835 1.00 90.19 93 ARG A C 1
ATOM 731 O O . ARG A 1 93 ? 4.020 6.420 -26.910 1.00 90.19 93 ARG A O 1
ATOM 738 N N . PHE A 1 94 ? 3.652 7.339 -24.889 1.00 90.00 94 PHE A N 1
ATOM 739 C CA . PHE A 1 94 ? 4.692 8.357 -25.008 1.00 90.00 94 PHE A CA 1
ATOM 740 C C . PHE A 1 94 ? 6.094 7.734 -25.045 1.00 90.00 94 PHE A C 1
ATOM 742 O O . PHE A 1 94 ? 6.899 8.108 -25.895 1.00 90.00 94 PHE A O 1
ATOM 749 N N . MET A 1 95 ? 6.360 6.742 -24.192 1.00 89.56 95 MET A N 1
ATOM 750 C CA . MET A 1 95 ? 7.634 6.022 -24.134 1.00 89.56 95 MET A CA 1
ATOM 751 C C . MET A 1 95 ? 7.980 5.360 -25.471 1.00 89.56 95 MET A C 1
ATOM 753 O O . MET A 1 95 ? 9.079 5.537 -25.995 1.00 89.56 95 MET A O 1
ATOM 757 N N . VAL A 1 96 ? 7.024 4.639 -26.061 1.00 91.06 96 VAL A N 1
ATOM 758 C CA . VAL A 1 96 ? 7.207 3.968 -27.356 1.00 91.06 96 VAL A CA 1
ATOM 759 C C . VAL A 1 96 ? 7.486 4.987 -28.461 1.00 91.06 96 VAL A C 1
ATOM 761 O O . VAL A 1 96 ? 8.397 4.788 -29.264 1.00 91.06 96 VAL A O 1
ATOM 764 N N . LEU A 1 97 ? 6.753 6.107 -28.489 1.00 93.00 97 LEU A N 1
ATOM 765 C CA . LEU A 1 97 ? 7.002 7.186 -29.450 1.00 93.00 97 LEU A CA 1
ATOM 766 C C . LEU A 1 97 ? 8.392 7.806 -29.265 1.00 93.00 97 LEU A C 1
ATOM 768 O O . LEU A 1 97 ? 9.100 8.023 -30.247 1.00 93.00 97 LEU A O 1
ATOM 772 N N . TYR A 1 98 ? 8.805 8.050 -28.021 1.00 92.25 98 TYR A N 1
ATOM 773 C CA . TYR A 1 98 ? 10.124 8.586 -27.701 1.00 92.25 98 TYR A CA 1
ATOM 774 C C . TYR A 1 98 ? 11.242 7.663 -28.199 1.00 92.25 98 TYR A C 1
ATOM 776 O O . TYR A 1 98 ? 12.131 8.119 -28.917 1.00 92.25 98 TYR A O 1
ATOM 784 N N . LEU A 1 99 ? 11.166 6.360 -27.908 1.00 90.44 99 LEU A N 1
ATOM 785 C CA . LEU A 1 99 ? 12.169 5.380 -28.342 1.00 90.44 99 LEU A CA 1
ATOM 786 C C . LEU A 1 99 ? 12.209 5.198 -29.866 1.00 90.44 99 LEU A C 1
ATOM 788 O O . LEU A 1 99 ? 13.282 4.966 -30.417 1.00 90.44 99 LEU A O 1
ATOM 792 N N . MET A 1 100 ? 11.077 5.360 -30.557 1.00 90.19 100 MET A N 1
ATOM 793 C CA . MET A 1 100 ? 11.021 5.338 -32.024 1.00 90.19 100 MET A CA 1
ATOM 794 C C . MET A 1 100 ? 11.656 6.582 -32.666 1.00 90.19 100 MET A C 1
ATOM 796 O O . MET A 1 100 ? 12.282 6.481 -33.721 1.00 90.19 100 MET A O 1
ATOM 800 N N . ILE A 1 101 ? 11.522 7.758 -32.042 1.00 92.81 101 ILE A N 1
ATOM 801 C CA . ILE A 1 101 ? 12.076 9.025 -32.553 1.00 92.81 101 ILE A CA 1
ATOM 802 C C . ILE A 1 101 ? 13.561 9.186 -32.185 1.00 92.81 101 ILE A C 1
ATOM 804 O O . ILE A 1 101 ? 14.326 9.790 -32.942 1.00 92.81 101 ILE A O 1
ATOM 808 N N . LEU A 1 102 ? 13.995 8.605 -31.063 1.00 90.25 102 LEU A N 1
ATOM 809 C CA . LEU A 1 102 ? 15.368 8.653 -30.556 1.00 90.25 102 LEU A CA 1
ATOM 810 C C . LEU A 1 102 ? 16.450 8.325 -31.612 1.00 90.25 102 LEU A C 1
ATOM 812 O O . LEU A 1 102 ? 17.352 9.150 -31.789 1.00 90.25 102 LEU A O 1
ATOM 816 N N . PRO A 1 103 ? 16.396 7.202 -32.363 1.00 88.44 103 PRO A N 1
ATOM 817 C CA . PRO A 1 103 ? 17.424 6.887 -33.358 1.00 88.44 103 PRO A CA 1
ATOM 818 C C . PRO A 1 103 ? 17.457 7.892 -34.516 1.00 88.44 103 PRO A C 1
ATOM 820 O O . PRO A 1 103 ? 18.524 8.152 -35.072 1.00 88.44 103 PRO A O 1
ATOM 823 N N . LEU A 1 104 ? 16.312 8.483 -34.873 1.00 89.69 104 LEU A N 1
ATOM 824 C CA . LEU A 1 104 ? 16.230 9.472 -35.946 1.00 89.69 104 LEU A CA 1
ATOM 825 C C . LEU A 1 104 ? 16.875 10.801 -35.533 1.00 89.69 104 LEU A C 1
ATOM 827 O O . LEU A 1 104 ? 17.595 11.401 -36.330 1.00 89.69 104 LEU A O 1
ATOM 831 N N . ALA A 1 105 ? 16.668 11.228 -34.286 1.00 88.56 105 ALA A N 1
ATOM 832 C CA . ALA A 1 105 ? 17.288 12.431 -33.737 1.00 88.56 105 ALA A CA 1
ATOM 833 C C . ALA A 1 105 ? 18.814 12.276 -33.591 1.00 88.56 105 ALA A C 1
ATOM 835 O O . ALA A 1 105 ? 19.583 13.175 -33.948 1.00 88.56 105 ALA A O 1
ATOM 836 N N . LEU A 1 106 ? 19.260 11.112 -33.112 1.00 88.31 106 LEU A N 1
ATOM 837 C CA . LEU A 1 106 ? 20.659 10.868 -32.761 1.00 88.31 106 LEU A CA 1
ATOM 838 C C . LEU A 1 106 ? 21.552 10.524 -33.967 1.00 88.31 106 LEU A C 1
ATOM 840 O O . LEU A 1 106 ? 22.772 10.676 -33.888 1.00 88.31 106 LEU A O 1
ATOM 844 N N . LYS A 1 107 ? 20.955 10.158 -35.113 1.00 87.56 107 LYS A N 1
ATOM 845 C CA . LYS A 1 107 ? 21.653 9.881 -36.384 1.00 87.56 107 LYS A CA 1
ATOM 846 C C . LYS A 1 107 ? 22.583 11.018 -36.837 1.00 87.56 107 LYS A C 1
ATOM 848 O O . LYS A 1 107 ? 23.566 10.767 -37.529 1.00 87.56 107 LYS A O 1
ATOM 853 N N . SER A 1 108 ? 22.260 12.264 -36.486 1.00 83.75 108 SER A N 1
ATOM 854 C CA . SER A 1 108 ? 23.055 13.444 -36.857 1.00 83.75 108 SER A CA 1
ATOM 855 C C . SER A 1 108 ? 24.363 13.586 -36.065 1.00 83.75 108 SER A C 1
ATOM 857 O O . SER A 1 108 ? 25.292 14.221 -36.556 1.00 83.75 108 SER A O 1
ATOM 859 N N . GLN A 1 109 ? 24.452 12.985 -34.874 1.00 85.12 109 GLN A N 1
ATOM 860 C CA . GLN A 1 109 ? 25.586 13.136 -33.953 1.00 85.12 109 GLN A CA 1
ATOM 861 C C . GLN A 1 109 ? 26.424 11.857 -33.836 1.00 85.12 109 GLN A C 1
ATOM 863 O O . GLN A 1 109 ? 27.646 11.932 -33.744 1.00 85.12 109 GLN A O 1
ATOM 868 N N . LEU A 1 110 ? 25.784 10.681 -33.849 1.00 83.12 110 LEU A N 1
ATOM 869 C CA . LEU A 1 110 ? 26.443 9.378 -33.734 1.00 83.12 110 LEU A CA 1
ATOM 870 C C . LEU A 1 110 ? 26.089 8.486 -34.931 1.00 83.12 110 LEU A C 1
ATOM 872 O O . LEU A 1 110 ? 24.934 8.399 -35.344 1.00 83.12 110 LEU A O 1
ATOM 876 N N . GLN A 1 111 ? 27.088 7.773 -35.458 1.00 85.69 111 GLN A N 1
ATOM 877 C CA . GLN A 1 111 ? 26.931 6.829 -36.570 1.00 85.69 111 GLN A CA 1
ATOM 878 C C . GLN A 1 111 ? 27.426 5.427 -36.185 1.00 85.69 111 GLN A C 1
ATOM 880 O O . GLN A 1 111 ? 28.287 5.264 -35.319 1.00 85.69 111 GLN A O 1
ATOM 885 N N . GLY A 1 112 ? 26.885 4.400 -36.845 1.00 85.19 112 GLY A N 1
ATOM 886 C CA . GLY A 1 112 ? 27.318 3.011 -36.669 1.00 85.19 112 GLY A CA 1
ATOM 887 C C . GLY A 1 112 ? 27.011 2.443 -35.278 1.00 85.19 112 GLY A C 1
ATOM 888 O O . GLY A 1 112 ? 25.929 2.651 -34.735 1.00 85.19 112 GLY A O 1
ATOM 889 N N . ALA A 1 113 ? 27.961 1.706 -34.697 1.00 85.81 113 ALA A N 1
ATOM 890 C CA . ALA A 1 113 ? 27.770 0.965 -33.446 1.00 85.81 113 ALA A CA 1
ATOM 891 C C . ALA A 1 113 ? 27.451 1.854 -32.226 1.00 85.81 113 ALA A C 1
ATOM 893 O O . ALA A 1 113 ? 26.707 1.435 -31.341 1.00 85.81 113 ALA A O 1
ATOM 894 N N . GLY A 1 114 ? 27.961 3.092 -32.194 1.00 87.19 114 GLY A N 1
ATOM 895 C CA . GLY A 1 114 ? 27.714 4.025 -31.089 1.00 87.19 114 GLY A CA 1
ATOM 896 C C . GLY A 1 114 ? 26.243 4.426 -30.959 1.00 87.19 114 GLY A C 1
ATOM 897 O O . GLY A 1 114 ? 25.749 4.562 -29.840 1.00 87.19 114 GLY A O 1
ATOM 898 N N . LEU A 1 115 ? 25.532 4.541 -32.088 1.00 90.25 115 LEU A N 1
ATOM 899 C CA . LEU A 1 115 ? 24.097 4.838 -32.138 1.00 90.25 115 LEU A CA 1
ATOM 900 C C . LEU A 1 115 ? 23.273 3.696 -31.530 1.00 90.25 115 LEU A C 1
ATOM 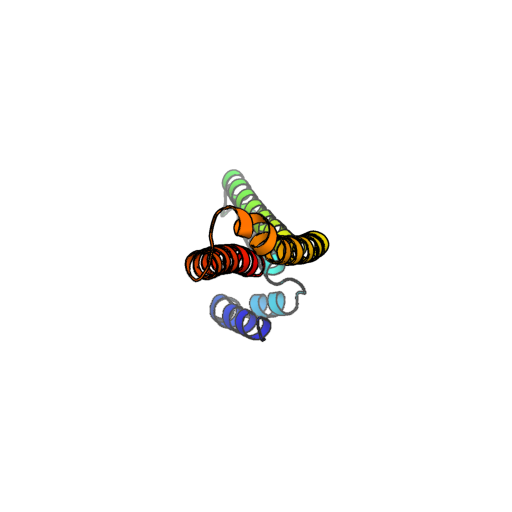902 O O . LEU A 1 115 ? 22.421 3.929 -30.679 1.00 90.25 115 LEU A O 1
ATOM 906 N N . PHE A 1 116 ? 23.551 2.453 -31.933 1.00 89.38 116 PHE A N 1
ATOM 907 C CA . PHE A 1 116 ? 22.836 1.285 -31.413 1.00 89.38 116 PHE A CA 1
ATOM 908 C C . PHE A 1 116 ? 23.082 1.080 -29.916 1.00 89.38 116 PHE A C 1
ATOM 910 O O . PHE A 1 116 ? 22.145 0.765 -29.186 1.00 89.38 116 PHE A O 1
ATOM 917 N N . LEU A 1 117 ? 24.312 1.312 -29.444 1.00 93.00 117 LEU A N 1
ATOM 918 C CA . LEU A 1 117 ? 24.648 1.193 -28.027 1.00 93.00 117 LEU A CA 1
ATOM 919 C C . LEU A 1 117 ? 23.930 2.252 -27.182 1.00 93.00 117 LEU A 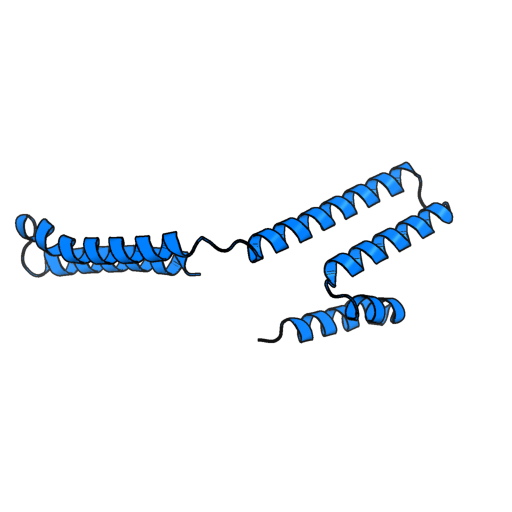C 1
ATOM 921 O O . LEU A 1 117 ? 23.333 1.913 -26.166 1.00 93.00 117 LEU A O 1
ATOM 925 N N . THR A 1 118 ? 23.931 3.518 -27.609 1.00 90.06 118 THR A N 1
ATOM 926 C CA . THR A 1 118 ? 23.234 4.589 -26.870 1.00 90.06 118 THR A CA 1
ATOM 927 C C . THR A 1 118 ? 21.722 4.394 -26.861 1.00 90.06 118 THR A C 1
ATOM 929 O O . THR A 1 118 ? 21.113 4.501 -25.800 1.00 90.06 118 THR A O 1
ATOM 932 N N . VAL A 1 119 ? 21.113 4.039 -27.997 1.00 92.75 119 VAL A N 1
ATOM 933 C CA . VAL A 1 119 ? 19.675 3.723 -28.064 1.00 92.75 119 VAL A CA 1
ATOM 934 C C . VAL A 1 119 ? 19.334 2.518 -27.182 1.00 92.75 119 VAL A C 1
ATOM 936 O O . VAL A 1 119 ? 18.337 2.558 -26.468 1.00 92.75 119 VAL A O 1
ATOM 939 N N . GLY A 1 120 ? 20.174 1.479 -27.172 1.00 92.50 120 GLY A N 1
ATOM 940 C CA . GLY A 1 120 ? 19.994 0.304 -26.319 1.00 92.50 120 GLY A CA 1
ATOM 941 C C . GLY A 1 120 ? 20.072 0.627 -24.825 1.00 92.50 120 GLY A C 1
ATOM 942 O O . GLY A 1 120 ? 19.209 0.198 -24.066 1.00 92.50 120 GLY A O 1
ATOM 943 N N . VAL A 1 121 ? 21.056 1.427 -24.400 1.00 94.75 121 VAL A N 1
ATOM 944 C CA . VAL A 1 121 ? 21.211 1.840 -22.992 1.00 94.75 121 VAL A CA 1
ATOM 945 C C . VAL A 1 121 ? 20.052 2.730 -22.541 1.00 94.75 121 VAL A C 1
ATOM 947 O O . VAL A 1 121 ? 19.485 2.499 -21.475 1.00 94.75 121 VAL A O 1
ATOM 950 N N . VAL A 1 122 ? 19.667 3.723 -23.350 1.00 93.00 122 VAL A N 1
ATOM 951 C CA . VAL A 1 122 ? 18.538 4.616 -23.036 1.00 93.00 122 VAL A CA 1
ATOM 952 C C . VAL A 1 122 ? 17.221 3.843 -23.023 1.00 93.00 122 VAL A C 1
ATOM 954 O O . VAL A 1 122 ? 16.417 4.038 -22.116 1.00 93.00 122 VAL A O 1
ATOM 957 N N . GLY A 1 123 ? 17.018 2.935 -23.981 1.00 93.25 123 GLY A N 1
ATOM 958 C CA . GLY A 1 123 ? 15.855 2.052 -24.028 1.00 93.25 123 GLY A CA 1
ATOM 959 C C . GLY A 1 123 ? 15.764 1.149 -22.804 1.00 93.25 123 GLY A C 1
ATOM 960 O O . GLY A 1 123 ? 14.715 1.094 -22.174 1.00 93.25 123 GLY A O 1
ATOM 961 N N . TYR A 1 124 ? 16.870 0.512 -22.418 1.00 92.56 124 TYR A N 1
ATOM 962 C CA . TYR A 1 124 ? 16.936 -0.314 -21.214 1.00 92.56 124 TYR A CA 1
ATOM 963 C C . TYR A 1 124 ? 16.626 0.489 -19.945 1.00 92.56 124 TYR A C 1
ATOM 965 O O . TYR A 1 124 ? 15.828 0.049 -19.123 1.00 92.56 124 TYR A O 1
ATOM 973 N N . ALA A 1 125 ? 17.205 1.684 -19.797 1.00 92.06 125 ALA A N 1
ATOM 974 C CA . ALA A 1 125 ? 16.947 2.539 -18.642 1.00 92.06 125 ALA A CA 1
ATOM 975 C C . ALA A 1 125 ? 15.477 2.983 -18.571 1.00 92.06 125 ALA A C 1
ATOM 977 O O . ALA A 1 125 ? 14.858 2.895 -17.516 1.00 92.06 125 ALA A O 1
ATOM 978 N N . MET A 1 126 ? 14.906 3.425 -19.694 1.00 90.19 126 MET A N 1
ATOM 979 C CA . MET A 1 126 ? 13.521 3.899 -19.762 1.00 90.19 126 MET A CA 1
ATOM 980 C C . MET A 1 126 ? 12.499 2.778 -19.544 1.00 90.19 126 MET A C 1
ATOM 982 O O . MET A 1 126 ? 11.562 2.959 -18.772 1.00 90.19 126 MET A O 1
ATOM 986 N N . LEU A 1 127 ? 12.701 1.607 -20.154 1.00 89.69 127 LEU A N 1
ATOM 987 C CA . LEU A 1 127 ? 11.856 0.430 -19.918 1.00 89.69 127 LEU A CA 1
ATOM 988 C C . LEU A 1 127 ? 11.997 -0.083 -18.478 1.00 89.69 127 LEU A C 1
ATOM 990 O O . LEU A 1 127 ? 11.008 -0.460 -17.862 1.00 89.69 127 LEU A O 1
ATOM 994 N N . GLY A 1 128 ? 13.200 -0.024 -17.900 1.00 87.38 128 GLY A N 1
ATOM 995 C CA . GLY A 1 128 ? 13.415 -0.366 -16.494 1.00 87.38 128 GLY A CA 1
ATOM 996 C C . GLY A 1 128 ? 12.650 0.545 -15.527 1.00 87.38 128 GLY A C 1
ATOM 997 O O . GLY A 1 128 ? 12.145 0.071 -14.514 1.00 87.38 128 GLY A O 1
ATOM 998 N N . LEU A 1 129 ? 12.516 1.838 -15.842 1.00 86.50 129 LEU A N 1
ATOM 999 C CA . LEU A 1 129 ? 11.706 2.767 -15.045 1.00 86.50 129 LEU A CA 1
AT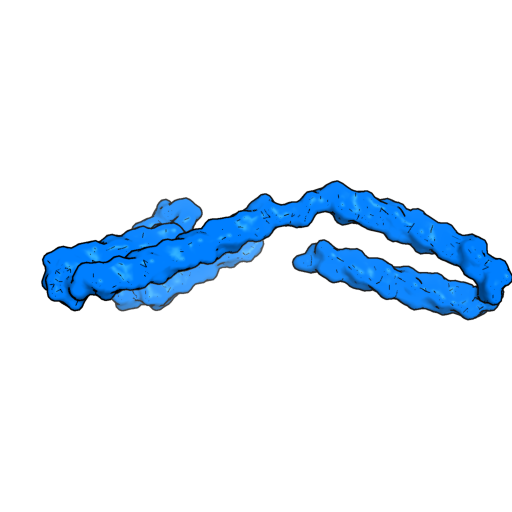OM 1000 C C . LEU A 1 129 ? 10.203 2.466 -15.139 1.00 86.50 129 LEU A C 1
ATOM 1002 O O . LEU A 1 129 ? 9.490 2.634 -14.152 1.00 86.50 129 LEU A O 1
ATOM 1006 N N . GLU A 1 130 ? 9.722 2.022 -16.301 1.00 86.38 130 GLU A N 1
ATOM 1007 C CA . GLU A 1 130 ? 8.324 1.609 -16.471 1.00 86.38 130 GLU A CA 1
ATOM 1008 C C . GLU A 1 130 ? 7.999 0.353 -15.663 1.00 86.38 130 GLU A C 1
ATOM 1010 O O . GLU A 1 130 ? 6.984 0.320 -14.971 1.00 86.38 130 GLU A O 1
ATOM 1015 N N . GLU A 1 131 ? 8.883 -0.646 -15.705 1.00 84.69 131 GLU A N 1
ATOM 1016 C CA . GLU A 1 131 ? 8.712 -1.903 -14.975 1.00 84.69 131 GLU A CA 1
ATOM 1017 C C . GLU A 1 131 ? 8.567 -1.645 -13.466 1.00 84.69 131 GLU A C 1
ATOM 1019 O O . GLU A 1 131 ? 7.691 -2.210 -12.817 1.00 84.69 131 GLU A O 1
ATOM 1024 N N . ILE A 1 132 ? 9.353 -0.711 -12.911 1.00 83.88 132 ILE A N 1
ATOM 1025 C CA . ILE A 1 132 ? 9.254 -0.302 -11.498 1.00 83.88 132 ILE A CA 1
ATOM 1026 C C . ILE A 1 132 ? 7.893 0.332 -11.183 1.00 83.88 132 ILE A C 1
ATOM 1028 O O . ILE A 1 132 ? 7.387 0.165 -10.079 1.00 83.88 132 ILE A O 1
ATOM 1032 N N . SER A 1 133 ? 7.290 1.055 -12.128 1.00 76.25 133 SER A N 1
ATOM 1033 C CA . SER A 1 133 ? 5.969 1.666 -11.936 1.00 76.25 133 SER A CA 1
ATOM 1034 C C . SER A 1 133 ? 4.821 0.651 -11.964 1.00 76.25 133 SER A C 1
ATOM 1036 O O . SER A 1 133 ? 3.705 1.007 -11.580 1.00 76.25 133 SER A O 1
ATOM 1038 N N . HIS A 1 134 ? 5.061 -0.557 -12.477 1.00 71.50 134 HIS A N 1
ATOM 1039 C CA . HIS A 1 134 ? 4.072 -1.628 -12.582 1.00 71.50 134 HIS A CA 1
ATOM 1040 C C . HIS A 1 134 ? 4.124 -2.635 -11.418 1.00 71.50 134 HIS A C 1
ATOM 1042 O O . HIS A 1 134 ? 3.189 -3.433 -11.291 1.00 71.50 134 HIS A O 1
ATOM 1048 N N . LEU A 1 135 ? 5.176 -2.585 -10.591 1.00 60.81 135 LEU A N 1
ATOM 1049 C CA . LEU A 1 135 ? 5.334 -3.341 -9.340 1.00 60.81 135 LEU A CA 1
ATOM 1050 C C . LEU A 1 135 ? 4.584 -2.682 -8.174 1.00 60.81 135 LEU A C 1
ATOM 1052 O O . LEU A 1 135 ? 4.011 -3.448 -7.366 1.00 60.81 135 LEU A O 1
#

InterPro domains:
  IPR044669 Voltage-dependent anion channel-forming protein YneE/VCCN1/2-like [PF25539] (17-134)
  IPR044669 Voltage-dependent anion channel-forming protein YneE/VCCN1/2-like [PTHR33281] (15-134)

Radius of gyration: 27.45 Å; chains: 1; bounding box: 46×34×75 Å

Foldseek 3Di:
DDPLVVVLVCLCVPVVVPPVVLSVVLNPDPDNQVSVLVVVLVVLVVCVVVVVDDPVRSVVVVVVSVVSVVVVVVVVVPVVDDDPVVVLVVLVVVLVVCLVCQLVVCCVPDDDPVSVVVSVVVNVVSVVVSVVSVD

Secondary structure (DSSP, 8-state):
--SHHHHHHHHHHHTTTT-HHHHHHHHTSS-HHHHHHHHHHHHHHHHHHTT-S-HHHHHHHHHHHHHHHHHHHHHHHHHH-PPPHHHHHHHHHHHHHHHHHHHHHHTTT--THHHHHHHHHHHHHHHHHHHHHH-

Sequence (135 aa):
MSLGNKDEDIIHTMIGQYQPEDAHYIQRQRKPPVAVLMRLRQALTQLEQDHLLSTAEALAMDHLISHMDLAIMTTERIVASPIPPLFTTHGCRFMVLYLMILPLALKSQLQGAGLFLTVGVVGYAMLGLEEISHL

Organism: NCBI:txid265537

pLDDT: mean 82.47, std 11.93, range [35.16, 94.75]